Protein AF-A0A952J1K5-F1 (afdb_monomer_lite)

pLDDT: mean 90.82, std 12.91, range [39.28, 97.94]

Radius of gyration: 13.59 Å; chains: 1; bounding box: 39×22×34 Å

Sequence (87 aa):
MNPSSNDIDMSIAGLHTAYRTGSLTPEKVCSSILELSQGLEHHNIWITLLNEKELQPYLDNLDHLNRDECPLWGIPFTLKDNIDLAG

Structure (mmCIF, N/CA/C/O backbone):
data_AF-A0A952J1K5-F1
#
_entry.id   AF-A0A952J1K5-F1
#
loop_
_atom_site.group_PDB
_atom_site.id
_atom_site.type_symbol
_atom_site.label_atom_id
_atom_site.label_alt_id
_atom_site.label_comp_id
_atom_site.label_asym_id
_atom_site.label_entity_id
_atom_site.label_seq_id
_atom_site.pdbx_PDB_ins_code
_atom_site.Cartn_x
_atom_site.Cartn_y
_atom_site.Cartn_z
_atom_site.occupancy
_atom_site.B_iso_or_equiv
_atom_site.auth_seq_id
_atom_site.auth_comp_id
_atom_site.auth_asym_id
_atom_site.auth_atom_id
_atom_site.pdbx_PDB_model_num
ATOM 1 N N . MET A 1 1 ? 6.785 8.738 17.057 1.00 39.28 1 MET A N 1
ATOM 2 C CA . MET A 1 1 ? 7.702 7.599 16.863 1.00 39.28 1 MET A CA 1
ATOM 3 C C . MET A 1 1 ? 7.098 6.760 15.762 1.00 39.28 1 MET A C 1
ATOM 5 O O . MET A 1 1 ? 5.965 6.324 15.933 1.00 39.28 1 MET A O 1
ATOM 9 N N . ASN A 1 2 ? 7.782 6.636 14.626 1.00 45.09 2 ASN A N 1
ATOM 10 C CA . ASN A 1 2 ? 7.386 5.663 13.613 1.00 45.09 2 ASN A CA 1
ATOM 11 C C . ASN A 1 2 ? 7.678 4.277 14.202 1.00 45.09 2 ASN A C 1
ATOM 13 O O . ASN A 1 2 ? 8.754 4.108 14.785 1.00 45.09 2 ASN A O 1
ATOM 17 N N . PRO A 1 3 ? 6.726 3.333 14.174 1.00 46.84 3 PRO A N 1
ATOM 18 C CA . PRO A 1 3 ? 6.987 1.991 14.669 1.00 46.84 3 PRO A CA 1
ATOM 19 C C . PRO A 1 3 ? 8.147 1.390 13.870 1.00 46.84 3 PRO A C 1
ATOM 21 O O . PRO A 1 3 ? 8.171 1.466 12.644 1.00 46.84 3 PRO A O 1
ATOM 24 N N . SER A 1 4 ? 9.130 0.824 14.567 1.00 47.50 4 SER A N 1
ATOM 25 C CA . SER A 1 4 ? 10.173 0.009 13.952 1.00 47.50 4 SER A CA 1
ATOM 26 C C . SER A 1 4 ? 9.522 -1.134 13.168 1.00 47.50 4 SER A C 1
ATOM 28 O O . SER A 1 4 ? 8.668 -1.834 13.710 1.00 47.50 4 SER A O 1
ATOM 30 N N . SER A 1 5 ? 9.935 -1.342 11.913 1.00 53.50 5 SER A N 1
ATOM 31 C CA . SER A 1 5 ? 9.315 -2.254 10.930 1.00 53.50 5 SER A CA 1
ATOM 32 C C . SER A 1 5 ? 9.167 -3.721 11.369 1.00 53.50 5 SER A C 1
ATOM 34 O O . SER A 1 5 ? 8.546 -4.505 10.662 1.00 53.50 5 SER A O 1
ATOM 36 N N . ASN A 1 6 ? 9.717 -4.101 12.524 1.00 56.56 6 ASN A N 1
ATOM 37 C CA . ASN A 1 6 ? 9.665 -5.453 13.074 1.00 56.56 6 ASN A CA 1
ATOM 38 C C . ASN A 1 6 ? 8.388 -5.755 13.894 1.00 56.56 6 ASN A C 1
ATOM 40 O O . ASN A 1 6 ? 8.191 -6.908 14.264 1.00 56.56 6 ASN A O 1
ATOM 44 N N . ASP A 1 7 ? 7.540 -4.751 14.169 1.00 71.75 7 ASP A N 1
ATOM 45 C CA . ASP A 1 7 ? 6.305 -4.887 14.974 1.00 71.75 7 ASP A CA 1
ATOM 46 C C . ASP A 1 7 ? 5.002 -4.797 14.152 1.00 71.75 7 ASP A C 1
ATOM 48 O O . ASP A 1 7 ? 3.906 -4.904 14.706 1.00 71.75 7 ASP A O 1
ATOM 52 N N . ILE A 1 8 ? 5.085 -4.583 12.834 1.00 83.06 8 ILE A N 1
ATOM 53 C CA . ILE A 1 8 ? 3.898 -4.516 11.971 1.00 83.06 8 ILE A CA 1
ATOM 54 C C . ILE A 1 8 ? 3.583 -5.921 11.449 1.00 83.06 8 ILE A C 1
ATOM 56 O O . ILE A 1 8 ? 4.367 -6.509 10.706 1.00 83.06 8 ILE A O 1
ATOM 60 N N . ASP A 1 9 ? 2.407 -6.448 11.796 1.00 93.56 9 ASP A N 1
ATOM 61 C CA . ASP A 1 9 ? 1.867 -7.648 11.153 1.00 93.56 9 ASP A CA 1
ATOM 62 C C . ASP A 1 9 ? 1.456 -7.317 9.710 1.00 93.56 9 ASP A C 1
ATOM 64 O O . ASP A 1 9 ? 0.373 -6.790 9.451 1.00 93.56 9 ASP A O 1
ATOM 68 N N . MET A 1 10 ? 2.354 -7.625 8.774 1.00 94.56 10 MET A N 1
ATOM 6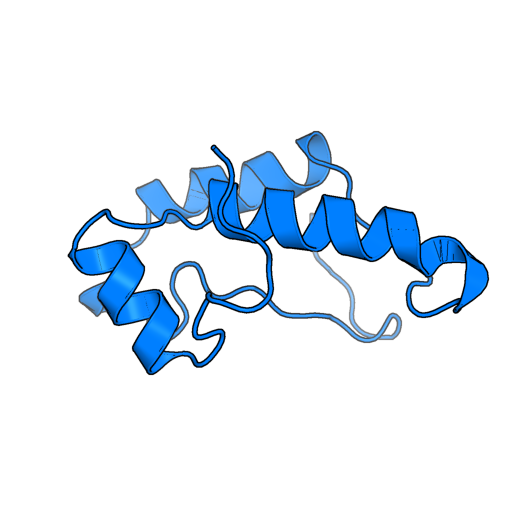9 C CA . MET A 1 10 ? 2.186 -7.395 7.336 1.00 94.56 10 MET A CA 1
ATOM 70 C C . MET A 1 10 ? 1.255 -8.410 6.649 1.00 94.56 10 MET A C 1
ATOM 72 O O . MET A 1 10 ? 1.114 -8.380 5.425 1.00 94.56 10 MET A O 1
ATOM 76 N N . SER A 1 11 ? 0.619 -9.325 7.389 1.00 96.38 11 SER A N 1
ATOM 77 C CA . SER A 1 11 ? -0.432 -10.169 6.818 1.00 96.38 11 SER A CA 1
ATOM 78 C C . SER A 1 11 ? -1.660 -9.333 6.438 1.00 96.38 11 SER A C 1
ATOM 80 O O . SER A 1 11 ? -1.948 -8.303 7.047 1.00 96.38 11 SER A O 1
ATOM 82 N N . ILE A 1 12 ? -2.442 -9.799 5.457 1.00 96.25 12 ILE A N 1
ATOM 83 C CA . ILE A 1 12 ? -3.685 -9.123 5.040 1.00 96.25 12 ILE A CA 1
ATOM 84 C C . ILE A 1 12 ? -4.626 -8.912 6.240 1.00 96.25 12 ILE A C 1
ATOM 86 O O . ILE A 1 12 ? -5.193 -7.835 6.411 1.00 96.25 12 ILE A O 1
AT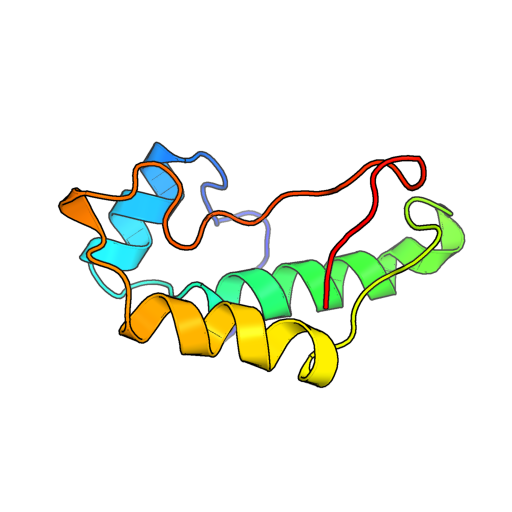OM 90 N N . ALA A 1 13 ? -4.773 -9.926 7.100 1.00 96.25 13 ALA A N 1
ATOM 91 C CA . ALA A 1 13 ? -5.632 -9.849 8.281 1.00 96.25 13 ALA A CA 1
ATOM 92 C C . ALA A 1 13 ? -5.097 -8.867 9.340 1.00 96.25 13 ALA A C 1
ATOM 94 O O . ALA A 1 13 ? -5.887 -8.135 9.948 1.00 96.25 13 ALA A O 1
ATOM 95 N N . GLY A 1 14 ? -3.776 -8.838 9.544 1.00 96.56 14 GLY A N 1
ATOM 96 C CA . GLY A 1 14 ? -3.104 -7.908 10.449 1.00 96.56 14 GLY A CA 1
ATOM 97 C C . GLY A 1 14 ? -3.293 -6.458 10.017 1.00 96.56 14 GLY A C 1
ATOM 98 O O . GLY A 1 14 ? -3.807 -5.644 10.790 1.00 96.56 14 GLY A O 1
ATOM 99 N N . LEU A 1 15 ? -2.993 -6.157 8.751 1.00 96.94 15 LEU A N 1
ATOM 100 C CA . LEU A 1 15 ? -3.166 -4.824 8.172 1.00 96.94 15 LEU A CA 1
ATOM 101 C C . LEU A 1 15 ? -4.627 -4.364 8.205 1.00 96.94 15 LEU A C 1
ATOM 103 O O . LEU A 1 15 ? -4.902 -3.266 8.684 1.00 96.94 15 LEU A O 1
ATOM 107 N N . HIS A 1 16 ? -5.585 -5.211 7.813 1.00 96.19 16 HIS A N 1
ATOM 108 C CA . HIS A 1 16 ? -7.013 -4.868 7.908 1.00 96.19 16 HIS A CA 1
ATOM 109 C C . HIS A 1 16 ? -7.450 -4.555 9.336 1.00 96.19 16 HIS A C 1
ATOM 111 O O . HIS A 1 16 ? -8.201 -3.605 9.571 1.00 96.19 16 HIS A O 1
ATOM 117 N N . THR A 1 17 ? -6.971 -5.335 10.306 1.00 96.00 17 THR A N 1
ATOM 118 C CA . THR A 1 17 ? -7.250 -5.078 11.721 1.00 96.00 17 THR A CA 1
ATOM 119 C C . THR A 1 17 ? -6.689 -3.722 12.138 1.00 96.00 17 THR A C 1
ATOM 121 O O . THR A 1 17 ? -7.432 -2.918 12.699 1.00 96.00 17 THR A O 1
ATOM 124 N N . ALA A 1 18 ? -5.431 -3.434 11.799 1.00 96.25 18 ALA A N 1
ATOM 125 C CA . ALA A 1 18 ? -4.766 -2.178 12.130 1.00 96.25 18 ALA A CA 1
ATOM 126 C C . ALA A 1 18 ? -5.417 -0.951 11.464 1.00 96.25 18 ALA A C 1
ATOM 128 O O . ALA A 1 18 ? -5.564 0.099 12.093 1.00 96.25 18 ALA A O 1
ATOM 129 N N . TYR A 1 19 ? -5.861 -1.078 10.212 1.00 96.25 19 TYR A N 1
ATOM 130 C CA . TYR A 1 19 ? -6.570 -0.013 9.499 1.00 96.25 19 TYR A CA 1
ATOM 131 C C . TYR A 1 19 ? -7.966 0.230 10.071 1.00 96.25 19 TYR A C 1
ATOM 133 O O . TYR A 1 19 ? -8.456 1.362 10.071 1.00 96.25 19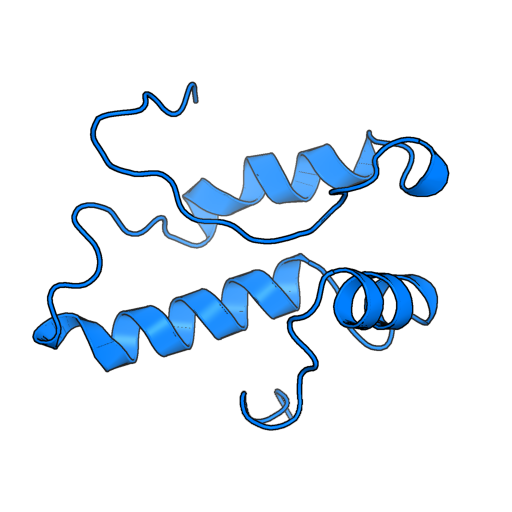 TYR A O 1
ATOM 141 N N . ARG A 1 20 ? -8.647 -0.815 10.556 1.00 94.94 20 ARG A N 1
ATOM 142 C CA . ARG A 1 20 ? -9.980 -0.701 11.167 1.00 94.94 20 ARG A CA 1
ATOM 143 C C . ARG A 1 20 ? -9.939 -0.085 12.560 1.00 94.94 20 ARG A C 1
ATOM 145 O O . ARG A 1 20 ? -10.859 0.641 12.916 1.00 94.94 20 ARG A O 1
ATOM 152 N N . THR A 1 21 ? -8.888 -0.344 13.331 1.00 95.12 21 THR A N 1
ATOM 153 C CA . THR A 1 21 ? -8.682 0.286 14.644 1.00 95.12 21 THR A CA 1
ATOM 154 C C . THR A 1 21 ? -8.055 1.678 14.543 1.00 95.12 21 THR A C 1
ATOM 156 O O . THR A 1 21 ? -7.986 2.383 15.547 1.00 95.12 21 THR A O 1
ATOM 159 N N . GLY A 1 22 ? -7.585 2.077 13.355 1.00 94.62 22 GLY A N 1
ATOM 160 C CA . GLY A 1 22 ? -6.891 3.345 13.130 1.00 94.62 22 GLY A CA 1
ATOM 161 C C . GLY A 1 22 ? -5.488 3.396 13.741 1.00 94.62 22 GLY A C 1
ATOM 162 O O . GLY A 1 22 ? -4.876 4.463 13.777 1.00 94.62 22 GLY A O 1
ATOM 163 N N . SER A 1 23 ? -4.954 2.265 14.222 1.00 95.19 23 SER A N 1
ATOM 164 C CA . SER A 1 23 ? -3.586 2.203 14.752 1.00 95.19 23 SER A CA 1
ATOM 165 C C . SER A 1 23 ? -2.537 2.384 13.655 1.00 95.19 23 SER A C 1
ATOM 167 O O . SER A 1 23 ? -1.411 2.791 13.934 1.00 95.19 23 SER A O 1
ATOM 169 N N . LEU A 1 24 ? -2.912 2.101 12.407 1.00 95.62 24 LEU A N 1
ATOM 170 C CA . LEU A 1 24 ? -2.087 2.274 11.221 1.00 95.62 24 LEU A CA 1
ATOM 171 C C . LEU A 1 24 ? -2.952 2.782 10.062 1.00 95.62 24 LEU A C 1
ATOM 173 O O . LEU A 1 24 ? -4.173 2.628 10.084 1.00 95.62 24 LEU A O 1
ATOM 177 N N . THR A 1 25 ? -2.321 3.373 9.050 1.00 96.56 25 THR A N 1
ATOM 178 C CA . THR A 1 25 ? -2.992 3.777 7.806 1.00 96.56 25 THR A CA 1
ATOM 179 C C . THR A 1 25 ? -2.193 3.279 6.600 1.00 96.56 25 THR A C 1
ATOM 181 O O . THR A 1 25 ? -0.980 3.071 6.746 1.00 96.56 25 THR A O 1
ATOM 184 N N . PRO A 1 26 ? -2.827 3.082 5.430 1.00 97.19 26 PRO A N 1
ATOM 185 C CA . PRO A 1 26 ? -2.124 2.686 4.210 1.00 97.19 26 PRO A CA 1
ATOM 186 C C . PRO A 1 26 ? -0.949 3.613 3.862 1.00 97.19 26 PRO A C 1
ATOM 188 O O . PRO A 1 26 ? 0.123 3.132 3.507 1.00 97.19 26 PRO A O 1
ATOM 191 N N . GLU A 1 27 ? -1.088 4.925 4.067 1.00 96.56 27 GLU A N 1
ATOM 192 C CA . GLU A 1 27 ? -0.038 5.922 3.805 1.00 96.56 27 GLU A CA 1
ATOM 193 C C . GLU A 1 27 ? 1.193 5.671 4.682 1.00 96.56 27 GLU A C 1
ATOM 195 O O . GLU A 1 27 ? 2.325 5.674 4.197 1.00 96.56 27 GLU A O 1
ATOM 200 N N . LYS A 1 28 ? 0.982 5.408 5.980 1.00 95.75 28 LYS A N 1
ATOM 201 C CA . LYS A 1 28 ? 2.076 5.113 6.917 1.00 95.75 28 LYS A CA 1
ATOM 202 C C . LYS A 1 28 ? 2.780 3.810 6.560 1.00 95.75 28 LYS A C 1
ATOM 204 O O . LYS A 1 28 ? 4.003 3.756 6.631 1.00 95.75 28 LYS A O 1
ATOM 209 N N . VAL A 1 29 ? 2.025 2.785 6.158 1.00 96.31 29 VAL A N 1
ATOM 210 C CA . VAL A 1 29 ? 2.593 1.507 5.704 1.00 96.31 29 VAL A CA 1
ATOM 211 C C . VAL A 1 29 ? 3.452 1.712 4.463 1.00 96.31 29 VAL A C 1
ATOM 213 O O . VAL A 1 29 ? 4.613 1.309 4.460 1.00 96.31 29 VAL A O 1
ATOM 216 N N . CYS A 1 30 ? 2.922 2.379 3.438 1.00 96.25 30 CYS A N 1
ATOM 217 C CA . CYS A 1 30 ? 3.652 2.646 2.202 1.00 96.25 30 CYS A CA 1
ATOM 218 C C . CYS A 1 30 ? 4.916 3.481 2.450 1.00 96.25 30 CYS A C 1
ATOM 220 O O . CYS A 1 30 ? 5.972 3.139 1.924 1.00 96.25 30 CYS A O 1
ATOM 222 N N . SER A 1 31 ? 4.844 4.510 3.301 1.00 95.00 31 SER A N 1
ATOM 223 C CA . SER A 1 31 ? 6.006 5.325 3.683 1.00 95.00 31 SER A CA 1
ATOM 224 C C . SER A 1 31 ? 7.092 4.490 4.379 1.00 95.00 31 SER A C 1
ATOM 226 O O . SER A 1 31 ? 8.255 4.550 3.987 1.00 95.00 31 SER A O 1
ATOM 228 N N . SER A 1 32 ? 6.724 3.630 5.338 1.00 94.31 32 SER A N 1
ATOM 229 C CA . SER A 1 32 ? 7.685 2.738 6.008 1.00 94.31 32 SER A CA 1
ATOM 230 C C . SER A 1 32 ? 8.305 1.696 5.067 1.00 94.31 32 SER A C 1
ATOM 232 O O . SER A 1 32 ? 9.491 1.386 5.189 1.00 94.31 32 SER A O 1
ATOM 234 N N . ILE A 1 33 ? 7.537 1.157 4.113 1.00 95.12 33 ILE A N 1
ATOM 235 C CA . ILE A 1 33 ? 8.061 0.237 3.087 1.00 95.12 33 ILE A CA 1
ATOM 236 C C . ILE A 1 33 ? 9.022 0.968 2.147 1.00 95.12 33 ILE A C 1
ATOM 238 O O . ILE A 1 33 ? 10.057 0.405 1.786 1.00 95.12 33 ILE A O 1
ATOM 242 N N . LEU A 1 34 ? 8.699 2.202 1.755 1.00 95.19 34 LEU A N 1
ATOM 243 C CA . LEU A 1 34 ? 9.540 3.013 0.880 1.00 95.19 34 LEU A CA 1
ATOM 244 C C . LEU A 1 34 ? 10.882 3.339 1.547 1.00 95.19 34 LEU A C 1
ATOM 246 O O . LEU A 1 34 ? 11.924 3.111 0.937 1.00 95.19 34 LEU A O 1
ATOM 250 N N . GLU A 1 35 ? 10.865 3.780 2.807 1.00 94.81 35 GLU A N 1
ATOM 251 C CA . GLU A 1 35 ? 12.075 4.051 3.596 1.00 94.81 35 GLU A CA 1
ATOM 252 C C . GLU A 1 35 ? 12.963 2.800 3.710 1.00 94.81 35 GLU A C 1
ATOM 254 O O . GLU A 1 35 ? 14.164 2.847 3.433 1.00 94.81 35 GLU A O 1
ATOM 259 N N . LEU A 1 36 ? 12.367 1.644 4.031 1.00 93.94 36 LEU A N 1
ATOM 260 C CA . LEU A 1 36 ? 13.091 0.373 4.084 1.00 93.94 36 LEU A CA 1
ATOM 261 C C . LEU A 1 36 ? 13.672 -0.015 2.716 1.00 93.94 36 LEU A C 1
ATOM 263 O O . LEU A 1 36 ? 14.810 -0.471 2.631 1.00 93.94 36 LEU A O 1
ATOM 267 N N . SER A 1 37 ? 12.897 0.166 1.646 1.00 95.25 37 SER A N 1
ATOM 268 C CA . SER A 1 37 ? 13.302 -0.183 0.282 1.00 95.25 37 SER A CA 1
ATOM 269 C C . SER A 1 37 ? 14.480 0.660 -0.195 1.00 95.25 37 SER A C 1
ATOM 271 O O . SER A 1 37 ? 15.402 0.120 -0.803 1.00 95.25 37 SER A O 1
ATOM 273 N N . GLN A 1 38 ? 14.488 1.954 0.131 1.00 94.38 38 GLN A N 1
ATOM 274 C CA . GLN A 1 38 ? 15.609 2.856 -0.140 1.00 94.38 38 GLN A CA 1
ATOM 275 C C . GLN A 1 38 ? 16.867 2.431 0.630 1.00 94.38 38 GLN A C 1
ATOM 277 O O . GLN A 1 38 ? 17.953 2.382 0.061 1.00 94.38 38 GLN A O 1
ATOM 282 N N . GLY A 1 39 ? 16.727 2.026 1.897 1.00 94.69 39 GLY A N 1
ATOM 283 C CA . GLY A 1 39 ? 17.840 1.479 2.684 1.00 94.69 39 GLY A CA 1
ATOM 284 C C . GLY A 1 39 ? 18.427 0.169 2.135 1.00 94.69 39 GLY A C 1
ATOM 285 O O . GLY A 1 39 ? 19.544 -0.203 2.495 1.00 94.69 39 GLY A O 1
ATOM 286 N N . LEU A 1 40 ? 17.698 -0.523 1.254 1.00 95.06 40 LEU A N 1
ATOM 287 C CA . LEU A 1 40 ? 18.092 -1.786 0.627 1.00 95.06 40 LEU A CA 1
ATOM 288 C C . LEU A 1 40 ? 18.429 -1.640 -0.865 1.00 95.06 40 LEU A C 1
ATOM 290 O O . LEU A 1 40 ?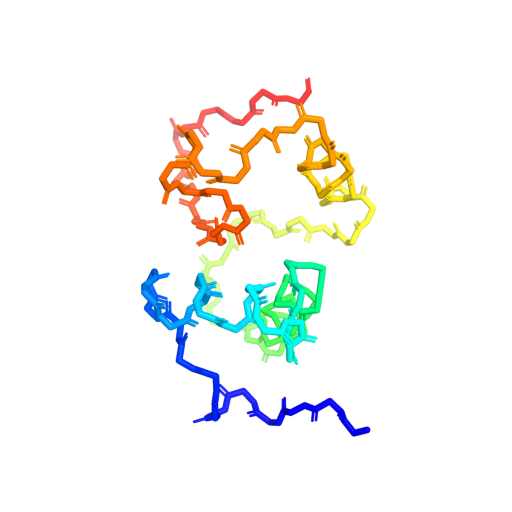 18.528 -2.652 -1.558 1.00 95.06 40 LEU A O 1
ATOM 294 N N . GLU A 1 41 ? 18.646 -0.422 -1.370 1.00 93.38 41 GLU A N 1
ATOM 295 C CA . GLU A 1 41 ? 18.912 -0.161 -2.794 1.00 93.38 41 GLU A CA 1
ATOM 296 C C . GLU A 1 41 ? 20.031 -1.056 -3.364 1.00 93.38 41 GLU A C 1
ATOM 298 O O . GLU A 1 41 ? 19.886 -1.648 -4.434 1.00 93.38 41 GLU A O 1
ATOM 303 N N . HIS A 1 42 ? 21.108 -1.276 -2.601 1.00 95.44 42 HIS A N 1
ATOM 304 C CA . HIS A 1 42 ? 22.241 -2.120 -3.004 1.00 95.44 42 HIS A CA 1
ATOM 305 C C . HIS A 1 42 ? 21.903 -3.605 -3.227 1.00 95.44 42 HIS A C 1
ATOM 307 O O . HIS A 1 42 ? 22.705 -4.334 -3.813 1.00 95.44 42 HIS A O 1
ATOM 313 N N . HIS A 1 43 ? 20.735 -4.069 -2.779 1.00 95.81 43 HIS A N 1
ATOM 314 C CA . HIS A 1 43 ? 20.267 -5.435 -3.011 1.00 95.81 43 HIS A CA 1
ATOM 315 C C . HIS A 1 43 ? 19.609 -5.621 -4.386 1.00 95.81 43 HIS A C 1
ATOM 317 O O . HIS A 1 43 ? 19.279 -6.754 -4.732 1.00 95.81 43 HIS A O 1
ATOM 323 N N . ASN A 1 44 ? 19.441 -4.550 -5.178 1.00 94.62 44 ASN A N 1
ATOM 324 C CA . ASN A 1 44 ? 18.863 -4.583 -6.529 1.00 94.62 44 ASN A CA 1
ATOM 325 C C . ASN A 1 44 ? 17.501 -5.307 -6.588 1.00 94.62 44 ASN A C 1
ATOM 327 O O . ASN A 1 44 ? 17.217 -6.053 -7.523 1.00 94.62 44 ASN A O 1
ATOM 331 N N . ILE A 1 45 ? 16.671 -5.120 -5.555 1.00 95.06 45 ILE A N 1
ATOM 332 C CA . ILE A 1 45 ? 15.345 -5.753 -5.439 1.00 95.06 45 ILE A CA 1
ATOM 333 C C . ILE A 1 45 ? 14.365 -5.144 -6.452 1.00 95.06 45 ILE A C 1
ATOM 335 O O . ILE A 1 45 ? 13.516 -5.847 -7.000 1.00 95.06 45 ILE A O 1
ATOM 339 N N . TRP A 1 46 ? 14.495 -3.840 -6.703 1.00 96.00 46 TRP A N 1
ATOM 340 C CA . TRP A 1 46 ? 13.573 -3.047 -7.508 1.00 96.00 46 TRP A CA 1
ATOM 341 C C . TRP A 1 46 ? 14.238 -2.595 -8.806 1.00 96.00 46 TRP A C 1
ATOM 343 O O . TRP A 1 46 ? 15.342 -2.056 -8.774 1.00 96.00 46 TRP A O 1
ATOM 353 N N . ILE A 1 47 ? 13.547 -2.778 -9.934 1.00 94.75 47 ILE A N 1
ATOM 354 C CA . ILE A 1 47 ? 13.893 -2.101 -11.196 1.00 94.75 47 ILE A CA 1
ATOM 355 C C . ILE A 1 47 ? 13.364 -0.666 -11.143 1.00 94.75 47 ILE A C 1
ATOM 357 O O . ILE A 1 47 ? 14.105 0.283 -11.380 1.00 94.75 47 ILE A O 1
ATOM 361 N N . THR A 1 48 ? 12.099 -0.528 -10.746 1.00 93.69 48 THR A N 1
ATOM 362 C CA . THR A 1 48 ? 11.438 0.751 -10.495 1.00 93.69 48 THR A CA 1
ATOM 363 C C . THR A 1 48 ? 10.874 0.743 -9.080 1.00 93.69 48 THR A C 1
ATOM 365 O O . THR A 1 48 ? 10.169 -0.190 -8.695 1.00 93.69 48 THR A O 1
ATOM 368 N N . LEU A 1 49 ? 11.180 1.786 -8.309 1.00 95.38 49 LEU A N 1
ATOM 369 C CA . LEU A 1 49 ? 10.610 2.036 -6.988 1.00 95.38 49 LEU A CA 1
ATOM 370 C C . LEU A 1 49 ? 9.872 3.373 -7.043 1.00 95.38 49 LEU A C 1
ATOM 372 O O . LEU A 1 49 ? 10.500 4.407 -7.267 1.00 95.38 49 LEU A O 1
ATOM 376 N N . LEU A 1 50 ? 8.551 3.343 -6.859 1.00 95.12 50 LEU A N 1
ATOM 377 C CA . LEU A 1 50 ? 7.737 4.557 -6.866 1.00 95.12 50 LEU A CA 1
ATOM 378 C C . LEU A 1 50 ? 8.107 5.459 -5.687 1.00 95.12 50 LEU A C 1
ATOM 380 O O . LEU A 1 50 ? 8.303 4.985 -4.567 1.00 95.12 50 LEU A O 1
ATOM 384 N N . ASN A 1 51 ? 8.161 6.765 -5.930 1.00 94.88 51 ASN A N 1
ATOM 385 C CA . ASN A 1 51 ? 8.304 7.757 -4.869 1.00 94.88 51 ASN A CA 1
ATOM 386 C C . ASN A 1 51 ? 6.943 8.134 -4.251 1.00 94.88 51 ASN A C 1
ATOM 388 O O . ASN A 1 51 ? 5.883 7.790 -4.772 1.00 94.88 51 ASN A O 1
ATOM 392 N N . GLU A 1 52 ? 6.960 8.886 -3.147 1.00 93.94 52 GLU A N 1
ATOM 393 C CA . GLU A 1 52 ? 5.741 9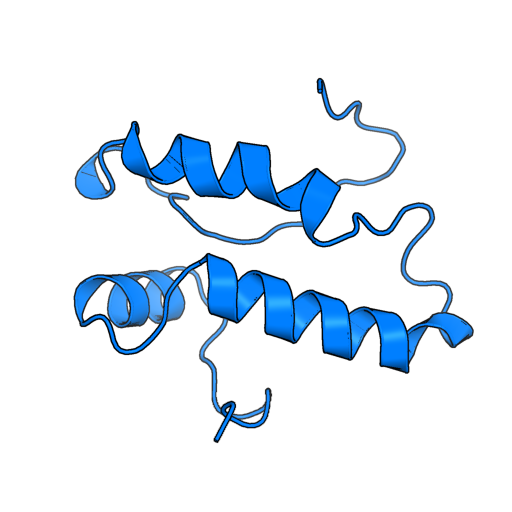.284 -2.422 1.00 93.94 52 GLU A CA 1
ATOM 394 C C . GLU A 1 52 ? 4.699 9.977 -3.313 1.00 93.94 52 GLU A C 1
ATOM 396 O O . GLU A 1 52 ? 3.507 9.699 -3.199 1.00 93.94 52 GLU A O 1
ATOM 401 N N . LYS A 1 53 ? 5.129 10.838 -4.246 1.00 95.25 53 LYS A N 1
ATOM 402 C CA . LYS A 1 53 ? 4.212 11.550 -5.149 1.00 95.25 53 LYS A CA 1
ATOM 403 C C . LYS A 1 53 ? 3.571 10.620 -6.170 1.00 95.25 53 LYS A C 1
ATOM 405 O O . LYS A 1 53 ? 2.429 10.845 -6.544 1.00 95.25 53 LYS A O 1
ATOM 410 N N . GLU A 1 54 ? 4.303 9.609 -6.628 1.00 95.50 54 GLU A N 1
ATOM 411 C CA . GLU A 1 54 ? 3.785 8.598 -7.556 1.00 95.50 54 GLU A CA 1
ATOM 412 C C . GLU A 1 54 ? 2.823 7.631 -6.854 1.00 95.50 54 GLU A C 1
ATOM 414 O O . GLU A 1 54 ? 1.901 7.124 -7.485 1.00 95.50 54 GLU A O 1
ATOM 419 N N . LEU A 1 55 ? 2.997 7.404 -5.547 1.00 95.50 55 LEU A N 1
ATOM 420 C CA . LEU A 1 55 ? 2.090 6.592 -4.731 1.00 95.50 55 LEU A CA 1
ATOM 421 C C . LEU A 1 55 ? 0.797 7.328 -4.347 1.00 95.50 55 LEU A C 1
ATOM 423 O O . LEU A 1 55 ? -0.240 6.683 -4.196 1.00 95.50 55 LEU A O 1
ATOM 427 N N . GLN A 1 56 ? 0.844 8.656 -4.200 1.00 95.81 56 GLN A N 1
ATOM 428 C CA . GLN A 1 56 ? -0.272 9.453 -3.680 1.00 95.81 56 GLN A CA 1
ATOM 429 C C . GLN A 1 56 ? -1.610 9.232 -4.413 1.00 95.81 56 GLN A C 1
ATOM 431 O O . GLN A 1 56 ? -2.600 9.010 -3.722 1.00 95.81 56 GLN A O 1
ATOM 436 N N . PRO A 1 57 ? -1.684 9.186 -5.761 1.00 95.81 57 PRO A N 1
ATOM 437 C CA . PRO A 1 57 ? -2.955 8.963 -6.455 1.00 95.81 57 PRO A CA 1
ATOM 438 C C . PRO A 1 57 ? -3.627 7.629 -6.100 1.00 95.81 57 PRO A C 1
ATOM 440 O O . PRO A 1 57 ? -4.852 7.547 -6.039 1.00 95.81 57 PRO A O 1
ATOM 443 N N . TYR A 1 58 ? -2.840 6.580 -5.834 1.00 95.44 58 TYR A N 1
ATOM 444 C CA . TYR A 1 58 ? -3.370 5.276 -5.427 1.00 95.44 58 TYR A CA 1
ATOM 445 C C . TYR A 1 58 ? -3.904 5.299 -3.995 1.00 95.44 58 TYR A C 1
ATOM 447 O O . TYR A 1 58 ? -4.901 4.637 -3.709 1.00 95.44 58 TYR A O 1
ATOM 455 N N . LEU A 1 59 ? -3.244 6.055 -3.112 1.00 96.75 59 LEU A N 1
ATOM 456 C CA . LEU A 1 59 ? -3.666 6.253 -1.725 1.00 96.75 59 LEU A CA 1
ATOM 457 C C . LEU A 1 59 ? -4.950 7.086 -1.666 1.00 96.75 59 LEU A C 1
ATOM 459 O O . LEU A 1 59 ? -5.917 6.646 -1.056 1.00 96.75 59 LEU A O 1
ATOM 463 N N . ASP A 1 60 ? -5.006 8.205 -2.391 1.00 96.94 60 ASP A N 1
ATOM 464 C CA . ASP A 1 60 ? -6.195 9.064 -2.476 1.00 96.94 60 ASP A CA 1
ATOM 465 C C . ASP A 1 60 ? -7.414 8.287 -2.999 1.00 96.94 60 ASP A C 1
ATOM 467 O O . ASP A 1 60 ? -8.533 8.449 -2.515 1.00 96.94 60 ASP A O 1
ATOM 471 N N . ASN A 1 61 ? -7.207 7.375 -3.955 1.00 95.88 61 ASN A N 1
ATOM 472 C CA . ASN A 1 61 ? -8.290 6.558 -4.494 1.00 95.88 61 ASN A CA 1
ATOM 473 C C . ASN A 1 61 ? -8.919 5.611 -3.451 1.00 95.88 61 ASN A C 1
ATOM 475 O O . ASN A 1 61 ? -10.062 5.185 -3.626 1.00 95.88 61 ASN A O 1
ATOM 479 N N . LEU A 1 62 ? -8.223 5.289 -2.353 1.00 96.88 62 LEU A N 1
ATOM 480 C CA . LEU A 1 62 ? -8.781 4.456 -1.284 1.00 96.88 62 LEU A CA 1
ATOM 481 C C . LEU A 1 62 ? -9.970 5.121 -0.585 1.00 96.88 62 LEU A C 1
ATOM 483 O O . LEU A 1 62 ? -10.880 4.402 -0.166 1.00 96.88 62 LEU A O 1
ATOM 487 N N . ASP A 1 63 ? -10.004 6.456 -0.518 1.00 94.88 63 ASP A N 1
ATOM 488 C CA . ASP A 1 63 ? -11.112 7.225 0.070 1.00 94.88 63 ASP A CA 1
ATOM 489 C C . ASP A 1 63 ? -12.414 7.088 -0.734 1.00 94.88 63 ASP A C 1
ATOM 491 O O . ASP A 1 63 ? -13.509 7.342 -0.228 1.00 94.88 63 ASP A O 1
ATOM 495 N N . HIS A 1 64 ? -12.312 6.664 -1.994 1.00 96.12 64 HIS A N 1
ATOM 496 C CA . HIS A 1 64 ? -13.446 6.437 -2.887 1.00 96.12 64 HIS A CA 1
ATOM 497 C C . HIS A 1 64 ? -13.909 4.975 -2.922 1.00 96.12 64 HIS A C 1
ATOM 499 O O . HIS A 1 64 ? -14.907 4.663 -3.572 1.00 96.12 64 HIS A O 1
ATOM 505 N N . LEU A 1 65 ? -13.208 4.076 -2.226 1.00 95.75 65 LEU A N 1
ATOM 506 C CA . LEU A 1 65 ? -13.508 2.649 -2.192 1.00 95.75 65 LEU A CA 1
ATOM 507 C C . LEU A 1 65 ? -14.110 2.247 -0.848 1.00 95.75 65 LEU A C 1
ATOM 509 O O . LEU A 1 65 ? -13.606 2.597 0.219 1.00 95.75 65 LEU A O 1
ATOM 513 N N . ASN A 1 66 ? -15.156 1.422 -0.891 1.00 93.44 66 ASN A N 1
ATOM 514 C CA . ASN A 1 66 ? -15.673 0.795 0.316 1.00 93.44 66 ASN A CA 1
ATOM 515 C C . ASN A 1 66 ? -14.716 -0.319 0.768 1.00 93.44 66 ASN A C 1
ATOM 517 O O . ASN A 1 66 ? -14.571 -1.342 0.092 1.00 93.44 66 ASN A O 1
ATOM 521 N N . ARG A 1 67 ? -14.090 -0.132 1.936 1.00 92.44 67 ARG A N 1
ATOM 522 C CA . ARG A 1 67 ? -13.180 -1.110 2.545 1.00 92.44 67 ARG A CA 1
ATOM 523 C C . ARG A 1 67 ? -13.818 -2.493 2.705 1.00 92.44 67 ARG A C 1
ATOM 525 O O . ARG A 1 67 ? -13.136 -3.485 2.477 1.00 92.44 67 ARG A O 1
ATOM 532 N N . ASP A 1 68 ? -15.100 -2.566 3.060 1.00 90.44 68 ASP A N 1
ATOM 533 C CA . ASP A 1 68 ? -15.775 -3.843 3.333 1.00 90.44 68 ASP A CA 1
ATOM 534 C C . ASP A 1 68 ? -16.106 -4.630 2.050 1.00 90.44 68 ASP A C 1
ATOM 536 O O . ASP A 1 68 ? -16.292 -5.845 2.094 1.00 90.44 68 ASP A O 1
ATOM 540 N N . GLU A 1 69 ? -16.137 -3.959 0.895 1.00 95.56 69 GLU A N 1
ATOM 541 C CA . GLU A 1 69 ? -16.376 -4.578 -0.419 1.00 95.56 69 GLU A CA 1
ATOM 542 C C . GLU A 1 69 ? -15.071 -4.899 -1.165 1.00 95.56 69 GLU A C 1
ATOM 544 O O . GLU A 1 69 ? -15.065 -5.681 -2.116 1.00 95.56 69 GLU A O 1
ATOM 549 N N . CYS A 1 70 ? -13.953 -4.319 -0.724 1.00 96.25 70 CYS A N 1
ATOM 550 C CA . CYS A 1 70 ? -12.647 -4.440 -1.358 1.00 96.25 70 CYS A CA 1
ATOM 551 C C . CYS A 1 70 ? -11.714 -5.314 -0.495 1.00 96.25 70 CYS A C 1
ATOM 553 O O . CYS A 1 70 ? -11.032 -4.794 0.389 1.00 96.25 70 CYS A O 1
ATOM 555 N N . PRO A 1 71 ? -11.589 -6.633 -0.755 1.00 95.69 71 PRO A N 1
ATOM 556 C CA . PRO A 1 71 ? -10.823 -7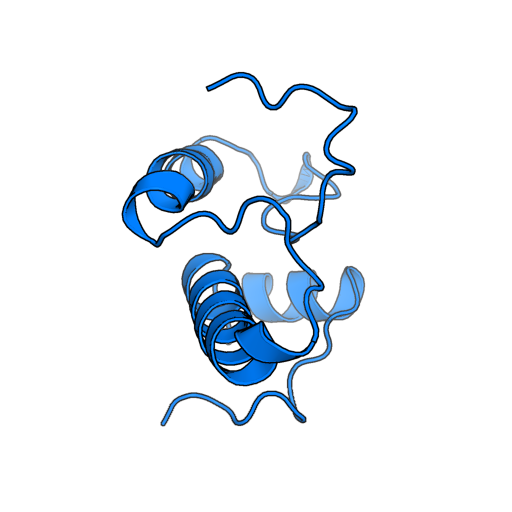.543 0.110 1.00 95.69 71 PRO A CA 1
ATOM 557 C C . PRO A 1 71 ? -9.326 -7.203 0.217 1.00 95.69 71 PRO A C 1
ATOM 559 O O . PRO A 1 71 ? -8.666 -7.633 1.163 1.00 95.69 71 PRO A O 1
ATOM 562 N N . LEU A 1 72 ? -8.791 -6.425 -0.730 1.00 97.25 72 LEU A N 1
ATOM 563 C CA . LEU A 1 72 ? -7.401 -5.953 -0.761 1.00 97.25 72 LEU A CA 1
ATOM 564 C C . LEU A 1 72 ? -7.270 -4.436 -0.545 1.00 97.25 72 LEU A C 1
ATOM 566 O O . LEU A 1 72 ? -6.242 -3.856 -0.887 1.00 97.25 72 LEU A O 1
ATOM 570 N N . TRP A 1 73 ? -8.294 -3.779 0.006 1.00 97.94 73 TRP A N 1
ATOM 571 C CA . TRP A 1 73 ? -8.250 -2.345 0.297 1.00 97.94 73 TRP A CA 1
ATOM 572 C C . TRP A 1 73 ? -7.010 -1.986 1.132 1.00 97.94 73 TRP A C 1
ATOM 574 O O . TRP A 1 73 ? -6.800 -2.547 2.208 1.00 97.94 73 TRP A O 1
ATOM 584 N N . GLY A 1 74 ? -6.178 -1.068 0.628 1.00 97.19 74 GLY A N 1
ATOM 585 C CA . GLY A 1 74 ? -4.984 -0.569 1.321 1.00 97.19 74 GLY A CA 1
ATOM 586 C C . GLY A 1 74 ? -3.849 -1.584 1.531 1.00 97.19 74 GLY A C 1
ATOM 587 O O . GLY A 1 74 ? -2.939 -1.310 2.317 1.00 97.19 74 GLY A O 1
ATOM 588 N N . ILE A 1 75 ? -3.888 -2.756 0.886 1.00 97.81 75 ILE A N 1
ATOM 589 C CA . ILE A 1 75 ? -2.828 -3.768 1.002 1.00 97.81 75 ILE A CA 1
ATOM 590 C C . ILE A 1 75 ? -1.700 -3.458 0.002 1.00 97.81 75 ILE A C 1
ATOM 592 O O . ILE A 1 75 ? -1.959 -3.443 -1.204 1.00 97.81 75 ILE A O 1
ATOM 596 N N . PRO A 1 76 ? -0.450 -3.242 0.457 1.00 96.81 76 PRO A N 1
ATOM 597 C CA . PRO A 1 76 ? 0.678 -3.015 -0.437 1.00 96.81 76 PRO A CA 1
ATOM 598 C C . PRO A 1 76 ? 1.084 -4.313 -1.141 1.00 96.81 76 PRO A C 1
ATOM 600 O O . PRO A 1 76 ? 1.079 -5.394 -0.550 1.00 96.81 76 PRO A O 1
ATOM 603 N N . PHE A 1 77 ? 1.484 -4.203 -2.403 1.00 96.06 77 PHE A N 1
ATOM 604 C CA . PHE A 1 77 ? 1.986 -5.325 -3.189 1.00 96.06 77 PHE A CA 1
ATOM 605 C C . PHE A 1 77 ? 3.021 -4.851 -4.206 1.00 96.06 77 PHE A C 1
ATOM 607 O O . PHE A 1 77 ? 3.223 -3.655 -4.409 1.00 96.06 77 PHE A O 1
ATOM 614 N N . THR A 1 78 ? 3.689 -5.811 -4.837 1.00 95.00 78 THR A N 1
ATOM 615 C CA . THR A 1 78 ? 4.699 -5.561 -5.862 1.00 95.00 78 THR A CA 1
ATOM 616 C C . THR A 1 78 ? 4.228 -6.107 -7.197 1.00 95.00 78 THR A C 1
ATOM 618 O O . THR A 1 78 ? 3.497 -7.098 -7.261 1.00 95.00 78 THR A O 1
ATOM 621 N N . LEU A 1 79 ? 4.660 -5.465 -8.275 1.00 94.25 79 LEU A N 1
ATOM 622 C CA . LEU A 1 79 ? 4.439 -5.938 -9.632 1.00 94.25 79 LEU A CA 1
ATOM 623 C C . LEU A 1 79 ? 5.769 -6.388 -10.216 1.00 94.25 79 LEU A C 1
ATOM 625 O O . LEU A 1 79 ? 6.795 -5.730 -10.052 1.00 94.25 79 LEU A O 1
ATOM 629 N N . LYS A 1 80 ? 5.754 -7.529 -10.907 1.00 93.75 80 LYS A N 1
ATOM 630 C CA . LYS A 1 80 ? 6.881 -7.898 -11.757 1.00 93.75 80 LYS A CA 1
ATOM 631 C C . LYS A 1 80 ? 6.877 -6.952 -12.953 1.00 93.75 80 LYS A C 1
ATOM 633 O O . LYS A 1 80 ? 5.834 -6.799 -13.570 1.00 93.75 80 LYS A O 1
ATOM 638 N N . ASP A 1 81 ? 8.040 -6.432 -13.325 1.00 90.31 81 ASP A N 1
ATOM 639 C CA . ASP A 1 81 ? 8.215 -5.400 -14.367 1.00 90.31 81 ASP A CA 1
ATOM 640 C C . ASP A 1 81 ? 7.738 -5.807 -15.781 1.00 90.31 81 ASP A C 1
ATOM 642 O O . ASP A 1 81 ? 7.663 -4.995 -16.689 1.00 90.31 81 ASP A O 1
ATOM 646 N N . ASN A 1 82 ? 7.356 -7.075 -15.972 1.00 93.44 82 ASN A N 1
ATOM 647 C CA . ASN A 1 82 ? 6.679 -7.546 -17.184 1.00 93.44 82 ASN A CA 1
ATOM 648 C C . ASN A 1 82 ? 5.153 -7.302 -17.166 1.00 93.44 82 ASN A C 1
ATOM 650 O O . ASN A 1 82 ? 4.461 -7.761 -18.074 1.00 93.44 82 ASN A O 1
ATOM 654 N N . ILE A 1 83 ? 4.614 -6.703 -16.103 1.00 92.44 83 ILE A N 1
ATOM 655 C CA . ILE A 1 83 ? 3.196 -6.381 -15.929 1.00 92.44 83 ILE A CA 1
ATOM 656 C C . ILE A 1 83 ? 3.075 -4.863 -15.934 1.00 92.44 83 ILE A C 1
ATOM 658 O O . ILE A 1 83 ? 3.633 -4.199 -15.062 1.00 92.44 83 ILE A O 1
ATOM 662 N N . ASP A 1 84 ? 2.316 -4.335 -16.890 1.00 88.50 84 ASP A N 1
ATOM 663 C CA . ASP A 1 84 ? 2.102 -2.898 -17.006 1.00 88.50 84 ASP A CA 1
ATOM 664 C C . ASP A 1 84 ? 1.286 -2.368 -15.824 1.00 88.50 84 ASP A C 1
ATOM 666 O O . ASP A 1 84 ? 0.185 -2.847 -15.529 1.00 88.50 84 ASP A O 1
ATOM 670 N N . LEU A 1 85 ? 1.815 -1.334 -15.175 1.00 85.19 85 LEU A N 1
ATOM 671 C CA . LEU A 1 85 ? 1.049 -0.487 -14.275 1.00 85.19 85 LEU A CA 1
ATOM 672 C C . LEU A 1 85 ? 0.460 0.658 -15.101 1.00 85.19 85 LEU A C 1
ATOM 674 O O . LEU A 1 85 ? 1.188 1.535 -15.565 1.00 85.19 85 LEU A O 1
ATOM 678 N N . ALA A 1 86 ? -0.855 0.634 -15.308 1.00 78.50 86 ALA A N 1
ATOM 679 C CA . ALA A 1 86 ? -1.552 1.762 -15.910 1.00 78.50 86 ALA A CA 1
ATOM 680 C C . ALA A 1 86 ? -1.571 2.929 -14.910 1.00 78.50 86 ALA A C 1
ATOM 682 O O . ALA A 1 86 ? -2.081 2.767 -13.800 1.00 78.50 86 ALA A O 1
ATOM 683 N N . GLY A 1 87 ? -0.986 4.060 -15.310 1.00 57.62 87 GLY A N 1
ATOM 684 C CA . GLY A 1 87 ? -1.029 5.333 -14.583 1.00 57.62 87 GLY A CA 1
ATOM 685 C C . GLY A 1 87 ? -2.215 6.192 -14.989 1.00 57.62 87 GLY A C 1
ATOM 686 O O . GLY A 1 87 ? -2.566 6.174 -16.193 1.00 57.62 87 GLY A O 1
#

Foldseek 3Di:
DLPDPVPQPLDLVSVLVCVVVVVDALLSVLVNVLVVVVVCVVVVPDPDDDDSVRCVVVRVCLVVDDPVVDSCRSRDDDDDPVDDDDD

Secondary structure (DSSP, 8-state):
-PPPTTS---SHHHHHHHHHHTS--HHHHHHHHHHHHHHTGGG---SS---HHHHHHHHHGGGGS-TTT-TTTT------TTS----